Protein AF-A0A1X7RW79-F1 (afdb_monomer_lite)

Foldseek 3Di:
DDDDDDPDDPDPPVPPPPPVVVVVVPPPPPPPDPDDPPPDPDDPPPPPDDDDDDDCVVPDDDQDPPPLQDFDDQDPQQDDDPDVVLQSCLRRVVAPVSSDHDDD

Sequence (104 aa):
MKNTFSLLAALPLVSAFPAVLEQLQKREVFPTVPAPRFTTDRDNCGSHGKCTAFDAQDQLVNVQEGSGHEFRSPGAGDLRGQCPGLNAAANHAFLPRNGIATIQ

Structure (mmCIF, N/CA/C/O backbone):
data_AF-A0A1X7RW79-F1
#
_entry.id   AF-A0A1X7RW79-F1
#
loop_
_atom_site.group_PDB
_atom_site.id
_atom_site.type_symbol
_atom_site.label_atom_id
_atom_site.label_alt_id
_atom_site.label_comp_id
_atom_site.label_asym_id
_atom_site.label_entity_id
_atom_site.label_seq_id
_atom_site.pdbx_PDB_ins_code
_atom_site.Cartn_x
_atom_site.Cartn_y
_atom_site.Cartn_z
_atom_site.occupancy
_atom_site.B_iso_or_equiv
_atom_site.auth_seq_id
_atom_site.auth_comp_id
_atom_site.auth_asym_id
_atom_site.auth_atom_id
_atom_site.pdbx_PDB_model_num
ATOM 1 N N . MET A 1 1 ? -14.928 66.297 18.985 1.00 44.22 1 MET A N 1
ATOM 2 C CA . MET A 1 1 ? -14.166 65.202 19.624 1.00 44.22 1 MET A CA 1
ATOM 3 C C . MET A 1 1 ? -13.699 64.282 18.507 1.00 44.22 1 MET A C 1
ATOM 5 O O . MET A 1 1 ? -14.531 63.803 17.751 1.00 44.22 1 MET A O 1
ATOM 9 N N . LYS A 1 2 ? -12.383 64.201 18.286 1.00 45.91 2 LYS A N 1
ATOM 10 C CA . LYS A 1 2 ? -11.756 63.480 17.168 1.00 45.91 2 LYS A CA 1
ATOM 11 C C . LYS A 1 2 ? -11.535 62.028 17.603 1.00 45.91 2 LYS A C 1
ATOM 13 O O . LYS A 1 2 ? -10.722 61.821 18.492 1.00 45.91 2 LYS A O 1
ATOM 18 N N . ASN A 1 3 ? -12.218 61.059 16.991 1.00 51.06 3 ASN A N 1
ATOM 19 C CA . ASN A 1 3 ? -11.887 59.638 17.145 1.00 51.06 3 ASN A CA 1
ATOM 20 C C . ASN A 1 3 ? -11.274 59.126 15.843 1.00 51.06 3 ASN A C 1
ATOM 22 O O . ASN A 1 3 ? -11.956 58.689 14.921 1.00 51.06 3 ASN A O 1
ATOM 26 N N . THR A 1 4 ? -9.954 59.243 15.780 1.00 53.28 4 THR A N 1
ATOM 27 C CA . THR A 1 4 ? -9.084 58.610 14.795 1.00 53.28 4 THR A CA 1
ATOM 28 C C . THR A 1 4 ? -9.056 57.103 15.044 1.00 53.28 4 THR A C 1
ATOM 30 O O . THR A 1 4 ? -8.400 56.644 15.977 1.00 53.28 4 THR A O 1
ATOM 33 N N . PHE A 1 5 ? -9.756 56.326 14.217 1.00 58.41 5 PHE A N 1
ATOM 34 C CA . PHE A 1 5 ? -9.493 54.894 14.088 1.00 58.41 5 PHE A CA 1
ATOM 35 C C . PHE A 1 5 ? -8.250 54.714 13.211 1.00 58.41 5 PHE A C 1
ATOM 37 O O . PHE A 1 5 ? -8.305 54.861 11.992 1.00 58.41 5 PHE A O 1
ATOM 44 N N . SER A 1 6 ? -7.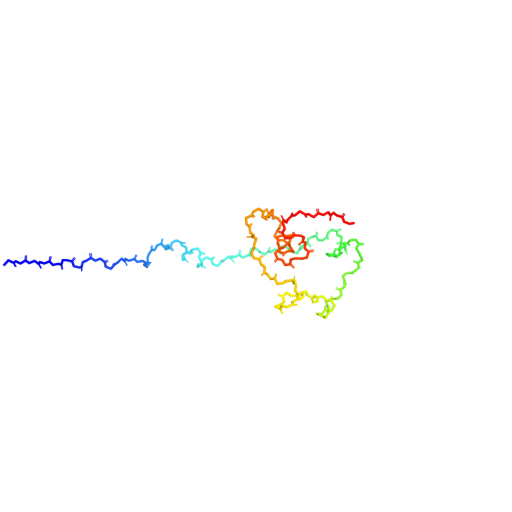116 54.426 13.847 1.00 54.12 6 SER A N 1
ATOM 45 C CA . SER A 1 6 ? -5.917 53.941 13.166 1.00 54.12 6 SER A CA 1
ATOM 46 C C . SER A 1 6 ? -6.171 52.529 12.637 1.00 54.12 6 SER A C 1
ATOM 48 O O . SER A 1 6 ? -6.114 51.563 13.390 1.00 54.12 6 SER A O 1
ATOM 5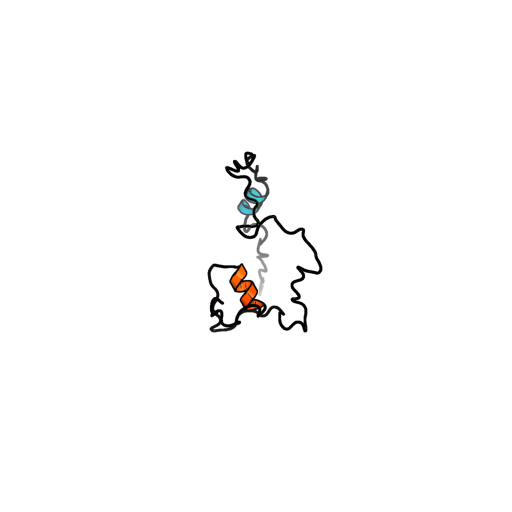0 N N . LEU A 1 7 ? -6.424 52.401 11.335 1.00 57.88 7 LEU A N 1
ATOM 51 C CA . LEU A 1 7 ? -6.232 51.155 10.591 1.00 57.88 7 LEU A CA 1
ATOM 52 C C . LEU A 1 7 ? -4.796 51.153 10.054 1.00 57.88 7 LEU A C 1
ATOM 54 O O . LEU A 1 7 ? -4.535 51.537 8.918 1.00 57.88 7 LEU A O 1
ATOM 58 N N . LEU A 1 8 ? -3.850 50.753 10.903 1.00 56.28 8 LEU A N 1
ATOM 59 C CA . LEU A 1 8 ? -2.499 50.384 10.488 1.00 56.28 8 LEU A CA 1
ATOM 60 C C . LEU A 1 8 ? -2.251 48.939 10.918 1.00 56.28 8 LEU A C 1
ATOM 62 O O . LEU A 1 8 ? -2.100 48.680 12.107 1.00 56.28 8 LEU A O 1
ATOM 66 N N . ALA A 1 9 ? -2.241 48.031 9.943 1.00 55.28 9 ALA A N 1
ATOM 67 C CA . ALA A 1 9 ? -1.283 46.929 9.798 1.00 55.28 9 ALA A CA 1
ATOM 68 C C . ALA A 1 9 ? -1.865 45.876 8.841 1.00 55.28 9 ALA A C 1
ATOM 70 O O . ALA A 1 9 ? -2.403 44.851 9.256 1.00 55.28 9 ALA A O 1
ATOM 71 N N . ALA A 1 10 ? -1.731 46.116 7.535 1.00 57.69 10 ALA A N 1
ATOM 72 C CA . ALA A 1 10 ? -1.629 45.003 6.604 1.00 57.69 10 ALA A CA 1
ATOM 73 C C . ALA A 1 10 ? -0.336 44.248 6.960 1.00 57.69 10 ALA A C 1
ATOM 75 O O . ALA A 1 10 ? 0.761 44.793 6.836 1.00 57.69 10 ALA A O 1
ATOM 76 N N . LEU A 1 11 ? -0.480 43.036 7.495 1.00 54.84 11 LEU A N 1
ATOM 77 C CA . LEU A 1 11 ? 0.626 42.139 7.822 1.00 54.84 11 LEU A CA 1
ATOM 78 C C . LEU A 1 11 ? 1.485 41.874 6.571 1.00 54.84 11 LEU A C 1
ATOM 80 O O . LEU A 1 11 ? 0.932 41.488 5.538 1.00 54.84 11 LEU A O 1
ATOM 84 N N . PRO A 1 12 ? 2.824 41.990 6.637 1.00 52.47 12 PRO A N 1
ATOM 85 C CA . PRO A 1 12 ? 3.686 41.520 5.569 1.00 52.47 12 PRO A CA 1
ATOM 86 C C . PRO A 1 12 ? 3.811 39.995 5.697 1.00 52.47 12 PRO A C 1
ATOM 88 O 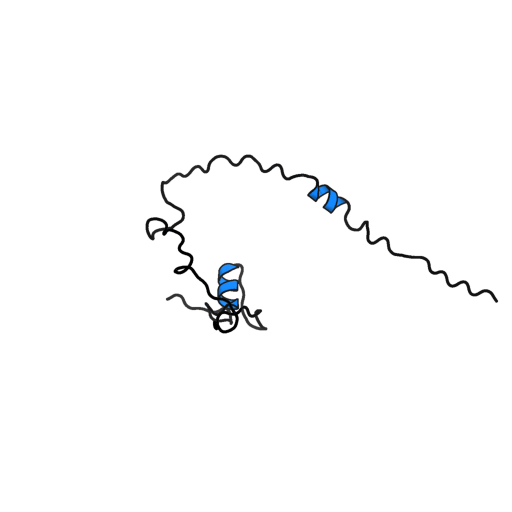O . PRO A 1 12 ? 4.755 39.485 6.286 1.00 52.47 12 PRO A O 1
ATOM 91 N N . LEU A 1 13 ? 2.860 39.233 5.151 1.00 54.19 13 LEU A N 1
ATOM 92 C CA . LEU A 1 13 ? 2.997 37.767 5.053 1.00 54.19 13 LEU A CA 1
ATOM 93 C C . LEU A 1 13 ? 3.920 37.322 3.900 1.00 54.19 13 LEU A C 1
ATOM 95 O O . LEU A 1 13 ? 4.063 36.131 3.647 1.00 54.19 13 LEU A O 1
ATOM 99 N N . VAL A 1 14 ? 4.592 38.257 3.219 1.00 57.25 14 VAL A N 1
ATOM 100 C CA . VAL A 1 14 ? 5.473 37.984 2.065 1.00 57.25 14 VAL A CA 1
ATOM 101 C C . VAL A 1 14 ? 6.957 37.882 2.465 1.00 57.25 14 VAL A C 1
ATOM 103 O O . VAL A 1 14 ? 7.840 37.950 1.620 1.00 57.25 14 VAL A O 1
ATOM 106 N N . SER A 1 15 ? 7.288 37.690 3.747 1.00 58.31 15 SER A N 1
ATOM 107 C CA . SER A 1 15 ? 8.693 37.498 4.156 1.00 58.31 15 SER A CA 1
ATOM 108 C C . SER A 1 15 ? 8.927 36.369 5.154 1.00 58.31 15 SER A C 1
ATOM 110 O O . SER A 1 15 ? 9.945 36.374 5.841 1.00 58.31 15 SER A O 1
ATOM 112 N N . ALA A 1 16 ? 8.013 35.404 5.273 1.00 58.28 16 ALA A N 1
ATOM 113 C CA . ALA A 1 16 ? 8.148 34.391 6.319 1.00 58.28 16 ALA A CA 1
ATOM 114 C C . ALA A 1 16 ? 9.371 33.470 6.125 1.00 58.28 16 ALA A C 1
ATOM 116 O O . ALA A 1 16 ? 9.904 32.984 7.116 1.00 58.28 16 ALA A O 1
ATOM 117 N N . PHE A 1 17 ? 9.863 33.262 4.892 1.00 63.81 17 PHE A N 1
ATOM 118 C CA . PHE A 1 17 ? 10.980 32.336 4.648 1.00 63.81 17 PHE A CA 1
ATOM 119 C C . PHE A 1 17 ? 11.897 32.724 3.470 1.00 63.81 17 PHE A C 1
ATOM 121 O O . PHE A 1 17 ? 12.001 31.968 2.501 1.00 63.81 17 PHE A O 1
ATOM 128 N N . PRO A 1 18 ? 12.620 33.858 3.530 1.00 61.97 18 PRO A N 1
ATOM 129 C CA . PRO A 1 18 ? 13.619 34.191 2.507 1.00 61.97 18 PRO A CA 1
ATOM 130 C C . PRO A 1 18 ? 14.689 33.091 2.358 1.00 61.97 18 PRO A C 1
ATOM 132 O O . PRO A 1 18 ? 15.095 32.778 1.243 1.00 61.97 18 PRO A O 1
ATOM 135 N N . ALA A 1 19 ? 15.050 32.415 3.455 1.00 65.94 19 ALA A N 1
ATOM 136 C CA . ALA A 1 19 ? 16.002 31.303 3.446 1.00 65.94 19 ALA A CA 1
ATOM 137 C C . ALA A 1 19 ? 15.495 30.052 2.697 1.00 65.94 19 ALA A C 1
ATOM 139 O O . ALA A 1 19 ? 16.296 29.311 2.134 1.00 65.94 19 ALA A O 1
ATOM 140 N N . VAL A 1 20 ? 14.178 29.808 2.651 1.00 65.25 20 VAL A N 1
ATOM 141 C CA . VAL A 1 20 ? 13.613 28.668 1.899 1.00 65.25 20 VAL A CA 1
ATOM 142 C C . VAL A 1 20 ? 13.689 28.937 0.396 1.00 65.25 20 VAL A C 1
ATOM 144 O O . VAL A 1 20 ? 14.015 28.031 -0.366 1.00 65.25 20 VAL A O 1
ATOM 147 N N . LEU A 1 21 ? 13.469 30.184 -0.038 1.00 63.03 21 LEU A N 1
ATOM 148 C CA . LEU A 1 21 ? 13.621 30.563 -1.446 1.00 63.03 21 LEU A CA 1
ATOM 149 C C . LEU A 1 21 ? 15.088 30.458 -1.903 1.00 63.03 21 LEU A C 1
ATOM 151 O O . LEU A 1 21 ? 15.358 29.979 -3.001 1.00 63.03 21 LEU A O 1
ATOM 155 N N . GLU A 1 22 ? 16.034 30.812 -1.030 1.00 62.38 22 GLU A N 1
ATOM 156 C CA . GLU A 1 22 ? 17.472 30.642 -1.276 1.00 62.38 22 GLU A CA 1
ATOM 157 C C . GLU A 1 22 ? 17.877 29.159 -1.400 1.00 62.38 22 GLU A C 1
ATOM 159 O O . GLU A 1 22 ? 18.675 28.797 -2.267 1.00 62.38 22 GLU A O 1
ATOM 164 N N . GLN A 1 23 ? 17.272 28.271 -0.602 1.00 60.44 23 GLN A N 1
ATOM 165 C CA . GLN A 1 23 ? 17.488 26.821 -0.694 1.00 60.44 23 GLN A CA 1
ATOM 166 C C . GLN A 1 23 ? 16.923 26.220 -1.995 1.00 60.44 23 GLN A C 1
ATOM 168 O O . GLN A 1 23 ? 17.567 25.354 -2.579 1.00 60.44 23 GLN A O 1
ATOM 173 N N . LEU A 1 24 ? 15.779 26.709 -2.495 1.00 58.41 24 LEU A N 1
ATOM 174 C CA . LEU A 1 24 ? 15.193 26.271 -3.774 1.00 58.41 24 LEU A CA 1
ATOM 175 C C . LEU A 1 24 ? 16.023 26.703 -4.994 1.00 58.41 24 LEU A C 1
ATOM 177 O O . LEU A 1 24 ? 16.022 26.025 -6.021 1.00 58.41 24 LEU A O 1
ATOM 181 N N . GLN A 1 25 ? 16.734 27.830 -4.895 1.00 58.19 25 GLN A N 1
ATOM 182 C CA . GLN A 1 25 ? 17.556 28.366 -5.983 1.00 58.19 25 GLN A CA 1
ATOM 183 C C . GLN A 1 25 ? 18.920 27.671 -6.094 1.00 58.19 25 GLN A C 1
ATOM 185 O O . GLN A 1 25 ? 19.547 27.678 -7.160 1.00 58.19 25 GLN A O 1
ATOM 190 N N . LYS A 1 26 ? 19.369 27.014 -5.018 1.00 60.16 26 LYS A N 1
ATOM 191 C CA . LYS A 1 26 ? 20.524 26.122 -5.043 1.00 60.16 26 LYS A CA 1
ATOM 192 C C . LYS A 1 26 ? 20.102 24.823 -5.719 1.00 60.16 26 LYS A C 1
ATOM 194 O O . LYS A 1 26 ? 19.807 23.835 -5.061 1.00 60.16 26 LYS A O 1
ATOM 199 N N . ARG A 1 27 ? 20.058 24.850 -7.055 1.00 59.91 27 ARG A N 1
ATOM 200 C CA . ARG A 1 27 ? 19.932 23.663 -7.906 1.00 59.91 27 ARG A CA 1
ATOM 201 C C . ARG A 1 27 ? 20.823 22.581 -7.309 1.00 59.91 27 ARG A C 1
ATOM 203 O O . ARG A 1 27 ? 22.043 22.758 -7.290 1.00 59.91 27 ARG A O 1
ATOM 210 N N . GLU A 1 28 ? 20.219 21.527 -6.763 1.00 64.31 28 GLU A N 1
ATOM 211 C CA . GLU A 1 28 ? 20.973 20.390 -6.257 1.00 64.31 28 GLU A CA 1
ATOM 212 C C . GLU A 1 28 ? 21.841 19.903 -7.413 1.00 64.31 28 GLU A C 1
ATOM 214 O O . GLU A 1 28 ? 21.354 19.420 -8.439 1.00 64.31 28 GLU A O 1
ATOM 219 N N . VAL A 1 29 ? 23.148 20.125 -7.294 1.00 68.88 29 VAL A N 1
ATOM 220 C CA . VAL A 1 29 ? 24.114 19.459 -8.150 1.00 68.88 29 VAL A CA 1
ATOM 221 C C . VAL A 1 29 ? 24.071 18.022 -7.675 1.00 68.88 29 VAL A C 1
ATOM 223 O O . VAL A 1 29 ? 24.724 17.671 -6.694 1.00 68.88 29 VAL A O 1
ATOM 226 N N . PHE A 1 30 ? 23.225 17.214 -8.315 1.00 65.44 30 PHE A N 1
ATOM 227 C CA . PHE A 1 30 ? 23.211 15.788 -8.055 1.00 65.44 30 PHE A CA 1
ATOM 228 C C . PHE A 1 30 ? 24.637 15.291 -8.290 1.00 65.44 30 PHE A C 1
ATOM 230 O O . PHE A 1 30 ? 25.182 15.524 -9.377 1.00 65.44 30 PHE A O 1
ATOM 237 N N . PRO A 1 31 ? 25.285 14.677 -7.284 1.00 77.88 31 PRO A N 1
ATOM 238 C CA . PRO A 1 31 ? 26.588 14.089 -7.509 1.00 77.88 31 PRO A CA 1
ATOM 239 C C . PRO A 1 31 ? 26.445 13.110 -8.670 1.00 77.88 31 PRO A C 1
ATOM 241 O O . PRO A 1 31 ? 25.456 12.380 -8.755 1.00 77.88 31 PRO A O 1
ATOM 244 N N . THR A 1 32 ? 27.412 13.107 -9.583 1.00 79.88 32 THR A N 1
ATOM 245 C CA . THR A 1 32 ? 27.479 12.074 -10.614 1.00 79.88 32 THR A CA 1
ATOM 246 C C . THR A 1 32 ? 27.567 10.732 -9.902 1.00 79.88 32 THR A C 1
ATOM 248 O O . THR A 1 32 ? 28.605 10.405 -9.323 1.00 79.88 32 THR A O 1
ATOM 251 N N . VAL A 1 33 ? 26.458 9.993 -9.880 1.00 78.94 33 VAL A N 1
ATOM 252 C CA . VAL A 1 33 ? 26.393 8.679 -9.249 1.00 78.94 33 VAL A CA 1
ATOM 253 C C . VAL A 1 33 ? 27.243 7.748 -10.113 1.00 78.94 33 VAL A C 1
ATOM 255 O O . VAL A 1 33 ? 26.947 7.605 -11.303 1.00 78.94 33 VAL A O 1
ATOM 258 N N . PRO A 1 34 ? 28.327 7.153 -9.577 1.00 82.00 34 PRO A N 1
ATOM 259 C CA . PRO A 1 34 ? 29.089 6.157 -10.311 1.00 82.00 34 PRO A CA 1
ATOM 260 C C . PRO A 1 34 ? 28.155 5.039 -10.758 1.00 82.00 34 PRO A C 1
ATOM 262 O O . PRO A 1 34 ? 27.194 4.724 -10.050 1.00 82.00 34 PRO A O 1
ATOM 265 N N . ALA A 1 35 ? 28.454 4.411 -11.896 1.00 79.00 35 ALA A N 1
ATOM 266 C CA . ALA A 1 35 ? 27.706 3.234 -12.305 1.00 79.00 35 ALA A CA 1
ATOM 267 C C . ALA A 1 35 ? 27.660 2.238 -11.127 1.00 79.00 35 ALA A C 1
ATOM 269 O O . ALA A 1 35 ? 28.703 1.991 -10.501 1.00 79.00 35 ALA A O 1
ATOM 270 N N . PRO A 1 36 ? 26.472 1.720 -10.772 1.00 74.25 36 PRO A N 1
ATOM 271 C CA . PRO A 1 36 ? 26.338 0.758 -9.692 1.00 74.25 36 PRO A CA 1
ATOM 272 C C . PRO A 1 36 ? 27.324 -0.388 -9.911 1.00 74.25 36 PRO A C 1
ATOM 274 O O . PRO A 1 36 ? 27.378 -0.994 -10.981 1.00 74.25 36 PRO A O 1
ATOM 277 N N . ARG A 1 37 ? 28.131 -0.676 -8.887 1.00 75.56 37 ARG A N 1
ATOM 278 C CA . ARG A 1 37 ? 28.995 -1.857 -8.876 1.00 75.56 37 ARG A CA 1
ATOM 279 C C . ARG A 1 37 ? 28.121 -3.065 -8.584 1.00 75.56 37 ARG A C 1
ATOM 281 O O . ARG A 1 37 ? 28.094 -3.556 -7.459 1.00 75.56 37 ARG A O 1
ATOM 288 N N . PHE A 1 38 ? 27.358 -3.496 -9.580 1.00 74.25 38 PHE A N 1
ATOM 289 C CA . PHE A 1 38 ? 26.670 -4.772 -9.506 1.00 74.25 38 PHE A CA 1
ATOM 290 C C . PHE A 1 38 ? 27.742 -5.854 -9.361 1.00 74.25 38 PHE A C 1
ATOM 292 O O . PHE A 1 38 ? 28.546 -6.076 -10.260 1.00 74.25 38 PHE A O 1
ATOM 299 N N . THR A 1 39 ? 27.809 -6.480 -8.189 1.00 71.88 39 THR A N 1
ATOM 300 C CA . THR A 1 39 ? 28.730 -7.595 -7.917 1.00 71.88 39 THR A CA 1
ATOM 301 C C . THR A 1 39 ? 28.174 -8.928 -8.414 1.00 71.88 39 THR A C 1
ATOM 303 O O . THR A 1 39 ? 28.816 -9.964 -8.260 1.00 71.88 39 THR A O 1
ATOM 306 N N . THR A 1 40 ? 26.968 -8.905 -8.985 1.00 72.25 40 THR A N 1
ATOM 307 C CA . THR A 1 40 ? 26.215 -10.071 -9.438 1.00 72.25 40 THR A CA 1
ATOM 308 C C . THR A 1 40 ? 25.316 -9.697 -10.612 1.00 72.25 40 THR A C 1
ATOM 310 O O . THR A 1 40 ? 24.744 -8.608 -10.599 1.00 72.25 40 THR A O 1
ATOM 313 N N . ASP A 1 41 ? 25.054 -10.649 -11.506 1.00 75.19 41 ASP A N 1
ATOM 314 C CA . ASP A 1 41 ? 24.022 -10.552 -12.556 1.00 75.19 41 ASP A CA 1
ATOM 315 C C . ASP A 1 41 ? 22.595 -10.816 -12.030 1.00 75.19 41 ASP A C 1
ATOM 317 O O . ASP A 1 41 ? 21.674 -11.101 -12.804 1.00 75.19 41 ASP A O 1
ATOM 321 N N . ARG A 1 42 ? 22.402 -10.784 -10.700 1.00 71.00 42 ARG A N 1
ATOM 322 C CA . ARG A 1 42 ? 21.069 -10.858 -10.097 1.00 71.00 42 ARG A CA 1
ATOM 323 C C . ARG A 1 42 ? 20.301 -9.611 -10.491 1.00 71.00 42 ARG A C 1
ATOM 325 O O . ARG A 1 42 ? 20.705 -8.493 -10.177 1.00 71.00 42 ARG A O 1
ATOM 332 N N . ASP A 1 43 ? 19.176 -9.836 -11.144 1.00 75.62 43 ASP A N 1
ATOM 333 C CA . ASP A 1 43 ? 18.198 -8.793 -11.366 1.00 75.62 43 ASP A CA 1
ATOM 334 C C . ASP A 1 43 ? 17.500 -8.414 -10.046 1.00 75.62 43 ASP A C 1
ATOM 336 O O . ASP A 1 43 ? 17.663 -9.035 -8.987 1.00 75.62 43 ASP A O 1
ATOM 340 N N . ASN A 1 44 ? 16.726 -7.335 -10.096 1.00 76.00 44 ASN A N 1
ATOM 341 C CA . ASN A 1 44 ? 15.939 -6.832 -8.973 1.00 76.00 44 ASN A CA 1
ATOM 342 C C . ASN A 1 44 ? 14.686 -7.680 -8.687 1.00 76.00 44 ASN A C 1
ATOM 344 O O . ASN A 1 44 ? 13.848 -7.266 -7.889 1.00 76.00 44 ASN A O 1
ATOM 348 N N . CYS A 1 45 ? 14.556 -8.851 -9.313 1.00 79.31 45 CYS A N 1
ATOM 349 C CA . CYS A 1 45 ? 13.348 -9.674 -9.290 1.00 79.31 45 CYS A CA 1
ATOM 350 C C . CYS A 1 45 ? 13.419 -10.831 -8.282 1.00 79.31 45 CYS A C 1
ATOM 352 O O . CYS A 1 45 ? 12.503 -11.645 -8.156 1.00 79.31 45 CYS A O 1
ATOM 354 N N . GLY A 1 46 ? 14.468 -10.834 -7.455 1.00 72.81 46 GLY A N 1
ATOM 355 C CA . GLY A 1 46 ? 14.585 -11.717 -6.302 1.00 72.81 46 GLY A CA 1
ATOM 356 C C . GLY A 1 46 ? 14.914 -13.157 -6.691 1.00 72.81 46 GLY A C 1
ATOM 357 O O . GLY A 1 46 ? 15.573 -13.416 -7.690 1.00 72.81 46 GLY A O 1
ATOM 358 N N . SER A 1 47 ? 14.498 -14.116 -5.860 1.00 77.69 47 SER A N 1
ATOM 359 C CA . SER A 1 47 ? 14.754 -15.547 -6.104 1.00 77.69 47 SER A CA 1
ATOM 360 C C . SER A 1 47 ? 13.763 -16.183 -7.089 1.00 77.69 47 SER A C 1
ATOM 362 O O . SER A 1 47 ? 13.847 -17.384 -7.340 1.00 77.69 47 SER A O 1
ATOM 364 N N . HIS A 1 48 ? 12.813 -15.411 -7.623 1.00 67.62 48 HIS A N 1
ATOM 365 C CA . HIS A 1 48 ? 11.695 -15.921 -8.422 1.00 67.62 48 HIS A CA 1
ATOM 366 C C . HIS A 1 48 ? 12.032 -16.105 -9.911 1.00 67.62 48 HIS A C 1
ATOM 368 O O . HIS A 1 48 ? 11.167 -16.488 -10.693 1.00 67.62 48 HIS A O 1
ATOM 374 N N . GLY A 1 49 ? 13.291 -15.887 -10.301 1.00 75.94 49 GLY A N 1
ATOM 375 C CA . GLY A 1 49 ? 13.753 -15.987 -11.683 1.00 75.94 49 GLY A CA 1
ATOM 376 C C . GLY A 1 49 ? 13.875 -14.619 -12.345 1.00 75.94 49 GLY A C 1
ATOM 377 O O . GLY A 1 49 ? 14.023 -13.606 -11.666 1.00 75.94 49 GLY A O 1
ATOM 378 N N . LYS A 1 50 ? 13.853 -14.604 -13.681 1.00 81.06 50 LYS A N 1
ATOM 379 C CA . LYS A 1 50 ? 13.959 -13.364 -14.454 1.00 81.06 50 LYS A CA 1
ATOM 380 C C . LYS A 1 50 ? 12.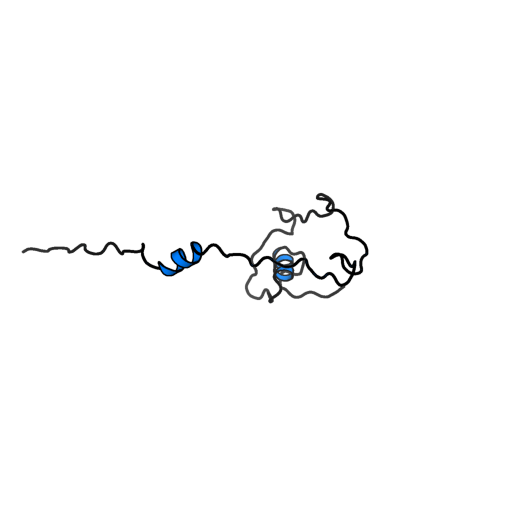742 -12.478 -14.233 1.00 81.06 50 LYS A C 1
ATOM 382 O O . LYS A 1 50 ? 11.625 -12.975 -14.104 1.00 81.06 50 LYS A O 1
ATOM 387 N N . CYS A 1 51 ? 12.967 -11.169 -14.257 1.00 78.81 51 CYS A N 1
ATOM 388 C CA . CYS A 1 51 ? 11.892 -10.189 -14.229 1.00 78.81 51 CYS A CA 1
ATOM 389 C C . CYS A 1 51 ? 10.821 -10.498 -15.274 1.00 78.81 51 CYS A C 1
ATOM 391 O O . CYS A 1 51 ? 11.123 -10.638 -16.461 1.00 78.81 51 CYS A O 1
ATOM 393 N N . THR A 1 52 ? 9.569 -10.570 -14.829 1.00 78.69 52 THR A N 1
ATOM 394 C CA . THR A 1 52 ? 8.430 -10.575 -15.741 1.00 78.69 52 THR A CA 1
ATOM 395 C C . THR A 1 52 ? 8.395 -9.245 -16.484 1.00 78.69 52 THR A C 1
ATOM 397 O O . THR A 1 52 ? 8.686 -8.194 -15.905 1.00 78.69 52 THR A O 1
ATOM 400 N N . ALA A 1 53 ? 8.025 -9.273 -17.763 1.00 85.94 53 ALA A N 1
ATOM 401 C CA . ALA A 1 53 ? 7.685 -8.041 -18.460 1.00 85.94 53 ALA A CA 1
ATOM 402 C C . ALA A 1 53 ? 6.486 -7.379 -17.759 1.00 85.94 53 ALA A C 1
ATOM 404 O O . ALA A 1 53 ? 5.630 -8.062 -17.188 1.00 85.94 53 ALA A O 1
ATOM 405 N N . PHE A 1 54 ? 6.447 -6.048 -17.765 1.00 86.25 54 PHE A N 1
ATOM 406 C CA . PHE A 1 54 ? 5.263 -5.334 -17.304 1.00 86.25 54 PHE A CA 1
ATOM 407 C C . PHE A 1 54 ? 4.104 -5.627 -18.262 1.00 86.25 54 PHE A C 1
ATOM 409 O O . PHE A 1 54 ? 4.249 -5.442 -19.471 1.00 86.25 54 PHE A O 1
ATOM 416 N N . ASP A 1 55 ? 2.974 -6.053 -17.711 1.00 91.69 55 ASP A N 1
ATOM 417 C CA . ASP A 1 55 ? 1.704 -6.199 -18.409 1.00 91.69 55 ASP A CA 1
ATOM 418 C C . ASP A 1 55 ? 0.631 -5.459 -17.608 1.00 91.69 55 ASP A C 1
ATOM 420 O O . ASP A 1 55 ? 0.360 -5.767 -16.447 1.00 91.69 55 ASP A O 1
ATOM 424 N N . ALA A 1 56 ? 0.031 -4.444 -18.229 1.00 92.94 56 ALA A N 1
ATOM 425 C CA . ALA A 1 56 ? -0.886 -3.547 -17.539 1.00 92.94 56 ALA A CA 1
ATOM 426 C C . ALA A 1 56 ? -2.195 -4.225 -17.111 1.00 92.94 56 ALA A C 1
ATOM 428 O O . ALA A 1 56 ? -2.835 -3.738 -16.182 1.00 92.94 56 ALA A O 1
ATOM 429 N N . GLN A 1 57 ? -2.618 -5.286 -17.804 1.00 93.31 57 GLN A N 1
ATOM 430 C CA . GLN A 1 57 ? -3.849 -6.000 -17.477 1.00 93.31 57 GLN A CA 1
ATOM 431 C C . GLN A 1 57 ? -3.602 -6.978 -16.330 1.00 93.31 57 GLN A C 1
ATOM 433 O O . GLN A 1 57 ? -4.338 -6.948 -15.345 1.00 93.31 57 GLN A O 1
ATOM 438 N N . ASP A 1 58 ? -2.530 -7.769 -16.409 1.00 91.38 58 ASP A N 1
ATOM 439 C CA . ASP A 1 58 ? -2.175 -8.744 -15.372 1.00 91.38 58 ASP A CA 1
ATOM 440 C C . ASP A 1 58 ? -1.774 -8.070 -14.051 1.00 91.38 58 ASP A C 1
ATOM 442 O O . ASP A 1 58 ? -1.961 -8.631 -12.972 1.00 91.38 58 ASP A O 1
ATOM 446 N N . GLN A 1 59 ? -1.217 -6.858 -14.119 1.00 91.69 59 GLN A N 1
ATOM 447 C CA . GLN A 1 59 ? -0.705 -6.120 -12.958 1.00 91.69 59 GLN A CA 1
ATOM 448 C C . GLN A 1 59 ? -1.616 -4.947 -12.553 1.00 91.69 59 GLN A C 1
ATOM 450 O O . GLN A 1 59 ? -1.187 -4.040 -11.832 1.00 91.69 59 GLN A O 1
ATOM 455 N N . LEU A 1 60 ? -2.882 -4.949 -12.990 1.00 94.62 60 LEU A N 1
ATOM 456 C CA . LEU A 1 60 ? -3.870 -3.956 -12.573 1.00 94.62 60 LEU A CA 1
ATOM 457 C C . LEU A 1 60 ? -4.274 -4.163 -11.105 1.00 94.62 60 LEU A C 1
ATOM 459 O O . LEU A 1 60 ? -4.889 -5.162 -10.739 1.00 94.62 60 LEU A O 1
ATOM 463 N N . VAL A 1 61 ? -4.030 -3.152 -10.270 1.00 95.50 61 VAL A N 1
ATOM 464 C CA . VAL A 1 61 ? -4.551 -3.083 -8.896 1.00 95.50 61 VAL A CA 1
ATOM 465 C C . VAL A 1 61 ? -5.772 -2.160 -8.880 1.00 95.50 61 VAL A C 1
ATOM 467 O O . VAL A 1 61 ? -5.635 -0.936 -8.878 1.00 95.50 61 VAL A O 1
ATOM 470 N N . ASN A 1 62 ? -6.981 -2.731 -8.905 1.00 96.19 62 ASN A N 1
ATOM 471 C CA . ASN A 1 62 ? -8.215 -1.946 -8.992 1.00 96.19 62 ASN A CA 1
ATOM 472 C C . ASN A 1 62 ? -8.636 -1.350 -7.635 1.00 96.19 62 ASN A C 1
ATOM 474 O O . ASN A 1 62 ? -9.208 -2.036 -6.790 1.00 96.19 62 ASN A O 1
ATOM 478 N N . VAL A 1 63 ? -8.418 -0.046 -7.464 1.00 97.56 63 VAL A N 1
ATOM 479 C CA . VAL A 1 63 ? -8.779 0.729 -6.258 1.00 97.56 63 VAL A CA 1
ATOM 480 C C . VAL A 1 63 ? -9.915 1.737 -6.497 1.00 97.56 63 VAL A C 1
ATOM 482 O O . VAL A 1 63 ? -10.071 2.688 -5.730 1.00 97.56 63 VAL A O 1
ATOM 485 N N . GLN A 1 64 ? -10.665 1.575 -7.591 1.00 97.12 64 GLN A N 1
ATOM 486 C CA . GLN A 1 64 ? -11.793 2.442 -7.941 1.00 97.12 64 GLN A CA 1
ATOM 487 C C . GLN A 1 64 ? -13.011 2.190 -7.044 1.00 97.12 64 GLN A C 1
ATOM 489 O O . GLN A 1 64 ? -13.132 1.136 -6.427 1.00 97.12 64 GLN A O 1
ATOM 494 N N . GLU A 1 65 ? -13.937 3.150 -7.012 1.00 96.75 65 GLU A N 1
ATOM 495 C CA . GLU A 1 65 ? -15.218 3.011 -6.317 1.00 96.75 65 GLU A CA 1
ATOM 496 C C . GLU A 1 65 ? -16.004 1.783 -6.810 1.00 96.75 65 GLU A C 1
ATOM 498 O O . GLU A 1 65 ? -16.172 1.574 -8.010 1.00 96.75 65 GLU A O 1
ATOM 503 N N . GLY A 1 66 ? -16.473 0.960 -5.874 1.00 96.12 66 GLY A N 1
ATOM 504 C CA . GLY A 1 66 ? -17.152 -0.309 -6.122 1.00 96.12 66 GLY A CA 1
ATOM 505 C C . GLY A 1 66 ? -16.233 -1.537 -6.175 1.00 96.12 66 GLY A C 1
ATOM 506 O O . GLY A 1 66 ? -16.750 -2.650 -6.263 1.00 96.12 66 GLY A O 1
ATOM 507 N N . SER A 1 67 ? -14.902 -1.387 -6.117 1.00 96.69 67 SER A N 1
ATOM 508 C CA . SER A 1 67 ? -13.970 -2.524 -6.147 1.00 96.69 67 SER A CA 1
ATOM 509 C C . SER A 1 67 ? -13.851 -3.275 -4.816 1.00 96.69 67 SER A C 1
ATOM 511 O O . SER A 1 67 ? -13.309 -4.378 -4.789 1.00 96.69 67 SER A O 1
ATOM 513 N N . GLY A 1 68 ? -14.306 -2.684 -3.705 1.00 97.31 68 GLY A N 1
ATOM 514 C CA . GLY A 1 68 ? -14.050 -3.177 -2.346 1.00 97.31 68 GLY A CA 1
ATOM 515 C C . GLY A 1 68 ? -12.637 -2.865 -1.826 1.00 97.31 68 GLY A C 1
ATOM 516 O O . GLY A 1 68 ? -12.352 -3.055 -0.638 1.00 97.31 68 GLY A O 1
ATOM 517 N N . HIS A 1 69 ? -11.768 -2.345 -2.697 1.00 98.00 69 HIS A N 1
ATOM 518 C CA . HIS A 1 69 ? -10.402 -1.920 -2.405 1.00 98.00 69 HIS A CA 1
ATOM 519 C C . HIS A 1 69 ? -10.235 -0.402 -2.497 1.00 98.00 69 HIS A C 1
ATOM 521 O O . HIS A 1 69 ? -9.137 0.115 -2.716 1.00 98.00 69 HIS A O 1
ATOM 527 N N . GLU A 1 70 ? -11.320 0.341 -2.317 1.00 98.19 70 GLU A N 1
ATOM 528 C CA . GLU A 1 70 ? -11.294 1.791 -2.247 1.00 98.19 70 GLU A CA 1
ATOM 529 C C . GLU A 1 70 ? -10.447 2.241 -1.061 1.00 98.19 70 GLU A C 1
ATOM 531 O O . GLU A 1 70 ? -10.404 1.612 0.013 1.00 98.19 70 GLU A O 1
ATOM 536 N N . PHE A 1 71 ? -9.801 3.390 -1.243 1.00 98.19 71 PHE A N 1
ATOM 537 C CA . PHE A 1 71 ? -9.109 4.042 -0.151 1.00 98.19 71 PHE A CA 1
ATOM 538 C C . PHE A 1 71 ? -10.095 4.386 0.969 1.00 98.19 71 PHE A C 1
ATOM 540 O O . PHE A 1 71 ? -11.109 5.052 0.757 1.00 98.19 71 PHE A O 1
ATOM 547 N N . ARG A 1 72 ? -9.741 4.004 2.195 1.00 98.19 72 ARG A N 1
ATOM 548 C CA . ARG A 1 72 ? -10.312 4.582 3.412 1.00 98.19 72 ARG A CA 1
ATOM 549 C C . ARG A 1 72 ? -9.191 4.930 4.374 1.00 98.19 72 ARG A C 1
ATOM 551 O O . ARG A 1 72 ? -8.319 4.100 4.640 1.00 98.19 72 ARG A O 1
ATOM 558 N N . SER A 1 73 ? -9.257 6.141 4.922 1.00 98.06 73 SER A N 1
ATOM 559 C CA . SER A 1 73 ? -8.375 6.571 6.005 1.00 98.06 73 SER A CA 1
ATOM 560 C C . SER A 1 73 ? -8.492 5.621 7.206 1.00 98.06 73 SER A C 1
ATOM 562 O O . SER A 1 73 ? -9.600 5.154 7.489 1.00 98.06 73 SER A O 1
ATOM 564 N N . PRO A 1 74 ? -7.385 5.339 7.919 1.00 98.19 74 PRO A N 1
ATOM 565 C CA . PRO A 1 74 ? -7.433 4.547 9.144 1.00 98.19 74 PRO A CA 1
ATOM 566 C C . PRO A 1 74 ? -8.290 5.252 10.203 1.00 98.19 74 PRO A C 1
ATOM 568 O O . PRO A 1 74 ? -8.199 6.469 10.379 1.00 98.19 74 PRO A O 1
ATOM 571 N N . GLY A 1 75 ? -9.134 4.484 10.889 1.00 97.50 75 GLY A N 1
ATOM 572 C 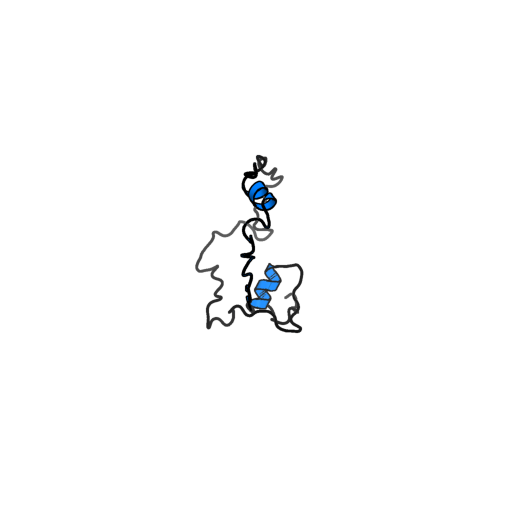CA . GLY A 1 75 ? -9.934 4.945 12.017 1.00 97.50 75 GLY A CA 1
ATOM 573 C C . GLY A 1 75 ? -9.182 4.872 13.347 1.00 97.50 75 GLY A C 1
ATOM 574 O O . GLY A 1 75 ? -8.023 4.465 13.428 1.00 97.50 75 GLY A O 1
ATOM 575 N N . ALA A 1 76 ? -9.869 5.246 14.427 1.00 98.00 76 ALA A N 1
ATOM 576 C CA . ALA A 1 76 ? -9.344 5.055 15.774 1.00 98.00 76 ALA A CA 1
ATOM 577 C C . ALA A 1 76 ? -9.161 3.554 16.065 1.00 98.00 76 ALA A C 1
ATOM 579 O O . ALA A 1 76 ? -10.101 2.776 15.924 1.00 98.00 76 ALA A O 1
ATOM 580 N N . GLY A 1 77 ? -7.955 3.163 16.481 1.00 96.50 77 GLY A N 1
ATOM 581 C CA . GLY A 1 77 ? -7.606 1.766 16.764 1.00 96.50 77 GLY A CA 1
ATOM 582 C C . GLY A 1 77 ? -7.074 0.974 15.564 1.00 96.50 77 GLY A C 1
ATOM 583 O O . GLY A 1 77 ? -6.547 -0.117 15.769 1.00 96.50 77 GLY A O 1
ATOM 584 N N . ASP A 1 78 ? -7.132 1.517 14.344 1.00 98.56 78 ASP A N 1
ATOM 585 C CA . ASP A 1 78 ? -6.466 0.911 13.190 1.00 98.56 78 ASP A CA 1
ATOM 586 C C . ASP A 1 78 ? -4.952 1.157 13.273 1.00 98.56 78 ASP A C 1
ATOM 588 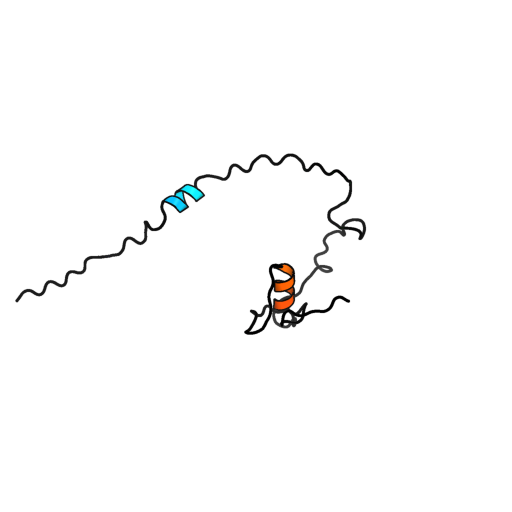O O . ASP A 1 78 ? -4.486 2.298 13.301 1.00 98.56 78 ASP A O 1
ATOM 592 N N . LEU A 1 79 ? -4.161 0.084 13.298 1.00 98.31 79 LEU A N 1
ATOM 593 C CA . LEU A 1 79 ? -2.713 0.168 13.481 1.00 98.31 79 LEU A CA 1
ATOM 594 C C . LEU A 1 79 ? -1.992 0.425 12.158 1.00 98.31 79 LEU A C 1
ATOM 596 O O . LEU A 1 79 ? -2.268 -0.214 11.142 1.00 98.31 79 LEU A O 1
ATOM 600 N N . ARG A 1 80 ? -1.026 1.343 12.170 1.00 98.38 80 ARG A N 1
ATOM 601 C CA . ARG A 1 80 ? -0.125 1.615 11.043 1.00 98.38 80 ARG A CA 1
ATOM 602 C C . ARG A 1 80 ? 1.309 1.676 11.558 1.00 98.38 80 ARG A C 1
ATOM 604 O O . ARG A 1 80 ? 1.558 2.217 12.632 1.00 98.38 80 ARG A O 1
ATOM 611 N N . GLY A 1 81 ? 2.231 1.082 10.807 1.00 96.81 81 GLY A N 1
ATOM 612 C CA . GLY A 1 81 ? 3.647 0.985 11.175 1.00 96.81 81 GLY A CA 1
ATOM 613 C C . GLY A 1 81 ? 4.538 1.869 10.308 1.00 96.81 81 GLY A C 1
ATOM 614 O O . GLY A 1 81 ? 4.059 2.693 9.528 1.00 96.81 81 GLY A O 1
ATOM 615 N N . GLN A 1 82 ? 5.851 1.650 10.383 1.00 97.94 82 GLN A N 1
ATOM 616 C CA . GLN A 1 82 ? 6.827 2.374 9.562 1.00 97.94 82 GLN A CA 1
ATOM 617 C C . GLN A 1 82 ? 6.826 1.963 8.080 1.00 97.94 82 GLN A C 1
ATOM 619 O O . GLN A 1 82 ? 7.471 2.619 7.270 1.00 97.94 82 GLN A O 1
ATOM 624 N N . CYS A 1 83 ? 6.147 0.869 7.712 1.00 97.88 83 CYS A N 1
ATOM 625 C CA . CYS A 1 83 ? 6.129 0.372 6.339 1.00 97.88 83 CYS A CA 1
ATOM 626 C C . CYS A 1 83 ? 4.985 1.017 5.530 1.00 97.88 83 CYS A C 1
ATOM 628 O O . CYS A 1 83 ? 3.825 0.634 5.712 1.00 97.88 83 CYS A O 1
ATOM 630 N N . PRO A 1 84 ? 5.272 1.948 4.598 1.00 97.88 84 PRO A N 1
ATOM 631 C CA . PRO A 1 84 ? 4.228 2.631 3.834 1.00 97.88 84 PRO A CA 1
ATOM 632 C C . PRO A 1 84 ? 3.436 1.680 2.925 1.00 97.88 84 PRO A C 1
ATOM 634 O O . PRO A 1 84 ? 2.233 1.866 2.760 1.00 97.88 84 PRO A O 1
ATOM 637 N N . GLY A 1 85 ? 4.073 0.633 2.388 1.00 97.69 85 GLY A N 1
ATOM 638 C CA . GLY A 1 85 ? 3.406 -0.352 1.529 1.00 97.69 85 GLY A CA 1
ATOM 639 C C . GLY A 1 85 ? 2.333 -1.156 2.267 1.00 97.69 85 GLY A C 1
ATOM 640 O O . GLY A 1 85 ? 1.204 -1.257 1.794 1.00 97.69 85 GLY A O 1
ATOM 641 N N . LEU A 1 86 ? 2.643 -1.656 3.469 1.00 98.06 86 LEU A N 1
ATOM 642 C CA . LEU A 1 86 ? 1.664 -2.381 4.292 1.00 98.06 86 LEU A CA 1
ATOM 643 C C . LEU A 1 86 ? 0.531 -1.465 4.766 1.00 98.06 86 LEU A C 1
ATOM 645 O O . LEU A 1 86 ? -0.628 -1.874 4.802 1.00 98.06 86 LEU A O 1
ATOM 649 N N . ASN A 1 87 ? 0.848 -0.203 5.063 1.00 98.62 87 ASN A N 1
ATOM 650 C CA . ASN A 1 87 ? -0.159 0.793 5.411 1.00 98.62 87 ASN A CA 1
ATOM 651 C C . ASN A 1 87 ? -1.128 1.049 4.246 1.00 98.62 87 ASN A C 1
ATOM 653 O O . ASN A 1 87 ? -2.337 1.118 4.466 1.00 98.62 87 ASN A O 1
ATOM 657 N N . ALA A 1 88 ? -0.616 1.156 3.014 1.00 98.38 88 ALA A N 1
ATOM 658 C CA . ALA A 1 88 ? -1.442 1.292 1.818 1.00 98.38 88 ALA A CA 1
ATOM 659 C C . ALA A 1 88 ? -2.324 0.051 1.611 1.00 98.38 88 ALA A C 1
ATOM 661 O O . ALA A 1 88 ? -3.534 0.187 1.448 1.00 98.38 88 ALA A O 1
ATOM 662 N N . ALA A 1 89 ? -1.756 -1.153 1.722 1.00 98.12 89 ALA A N 1
ATOM 663 C CA . ALA A 1 89 ? -2.507 -2.400 1.595 1.00 98.12 89 ALA A CA 1
ATOM 664 C C . ALA A 1 89 ? -3.664 -2.500 2.611 1.00 98.12 89 ALA A C 1
ATOM 666 O O . ALA A 1 89 ? -4.778 -2.864 2.238 1.00 98.12 89 ALA A O 1
ATOM 667 N N . ALA A 1 90 ? -3.448 -2.101 3.870 1.00 98.56 90 ALA A N 1
ATOM 668 C CA . ALA A 1 90 ? -4.510 -2.042 4.878 1.00 98.56 90 ALA A CA 1
ATOM 669 C C . ALA A 1 90 ? -5.547 -0.935 4.589 1.00 98.56 90 ALA A C 1
ATOM 671 O O . ALA A 1 90 ? -6.749 -1.151 4.740 1.00 98.56 90 ALA A O 1
ATOM 672 N N . ASN A 1 91 ? -5.125 0.244 4.117 1.00 98.62 91 ASN A N 1
ATOM 673 C CA . ASN A 1 91 ? -6.035 1.333 3.723 1.00 98.62 91 ASN A CA 1
ATOM 674 C C . ASN A 1 91 ? -6.879 1.008 2.478 1.00 98.62 91 ASN A C 1
ATOM 676 O O . ASN A 1 91 ? -7.916 1.640 2.274 1.00 98.62 91 ASN A O 1
ATOM 680 N N . HIS A 1 92 ? -6.477 0.013 1.691 1.00 98.62 92 HIS A N 1
ATOM 681 C CA . HIS A 1 92 ? -7.189 -0.494 0.516 1.00 98.62 92 HIS A CA 1
ATOM 682 C C . HIS A 1 92 ? -7.771 -1.906 0.726 1.00 98.62 92 HIS A C 1
ATOM 684 O O . HIS A 1 92 ? -8.123 -2.578 -0.234 1.00 98.62 92 HIS A O 1
ATOM 690 N N . ALA A 1 93 ? -7.877 -2.389 1.970 1.00 97.56 93 ALA A N 1
ATOM 691 C CA . ALA A 1 93 ? -8.437 -3.709 2.299 1.00 97.56 93 ALA A CA 1
ATOM 692 C C . ALA A 1 93 ? -7.770 -4.930 1.622 1.00 97.56 93 ALA A C 1
ATOM 694 O O . ALA A 1 93 ? -8.341 -6.016 1.642 1.00 97.56 93 ALA A O 1
ATOM 695 N N . PHE A 1 94 ? -6.561 -4.795 1.066 1.00 97.44 94 PHE A N 1
ATOM 696 C CA . PHE A 1 94 ? -5.738 -5.948 0.667 1.00 97.44 94 PHE A CA 1
ATOM 697 C C . PHE A 1 94 ? -5.171 -6.683 1.890 1.00 97.44 94 PHE A C 1
ATOM 699 O O . PHE A 1 94 ? -4.851 -7.865 1.826 1.00 97.44 94 PHE A O 1
ATOM 706 N N . LEU A 1 95 ? -5.082 -5.977 3.020 1.00 97.75 95 LEU A N 1
ATOM 707 C CA . LEU A 1 95 ? -4.881 -6.529 4.357 1.00 97.75 95 LEU A CA 1
ATOM 708 C C . LEU A 1 95 ? -6.044 -6.101 5.267 1.00 97.75 95 LEU A C 1
ATOM 710 O O . LEU A 1 95 ? -6.711 -5.102 4.969 1.00 97.75 95 LEU A O 1
ATOM 714 N N . PRO A 1 96 ? -6.277 -6.795 6.400 1.00 97.75 96 PRO A N 1
ATOM 715 C CA . PRO A 1 96 ? -7.235 -6.352 7.406 1.00 97.75 96 PRO A CA 1
ATOM 716 C C . PRO A 1 96 ? -7.029 -4.879 7.781 1.00 97.75 96 PRO A C 1
ATOM 718 O O . PRO A 1 96 ? -5.923 -4.449 8.118 1.00 97.75 96 PRO A O 1
ATOM 721 N N . ARG A 1 97 ? -8.108 -4.086 7.729 1.00 98.25 97 ARG A N 1
ATOM 722 C CA . ARG A 1 97 ? -8.040 -2.622 7.920 1.00 98.25 97 ARG A CA 1
ATOM 723 C C . ARG A 1 97 ? -7.535 -2.214 9.310 1.00 98.25 97 ARG A C 1
ATOM 725 O O . ARG A 1 97 ? -6.903 -1.162 9.428 1.00 98.25 97 ARG A O 1
ATOM 732 N N . ASN A 1 98 ? -7.717 -3.083 10.308 1.00 98.38 98 ASN A N 1
ATOM 733 C CA . ASN A 1 98 ? -7.199 -2.909 11.668 1.00 98.38 98 ASN A CA 1
ATOM 734 C C . ASN A 1 98 ? -5.660 -2.968 11.761 1.00 98.38 98 ASN A C 1
ATOM 736 O O . ASN A 1 98 ? -5.105 -2.629 12.802 1.00 98.38 98 ASN A O 1
ATOM 740 N N . GLY A 1 99 ? -4.965 -3.369 10.691 1.00 97.62 99 GLY A N 1
ATOM 741 C CA . GLY A 1 99 ? -3.505 -3.418 10.639 1.00 97.62 99 GLY A CA 1
ATOM 742 C C . GLY A 1 99 ? -2.874 -4.654 11.286 1.00 97.62 99 GLY A C 1
ATOM 743 O O . GLY A 1 99 ? -1.667 -4.652 11.510 1.00 97.62 99 GLY A O 1
ATOM 744 N N . ILE A 1 100 ? -3.653 -5.703 11.580 1.00 97.44 100 ILE A N 1
ATOM 745 C CA . ILE A 1 100 ? -3.156 -6.971 12.137 1.00 97.44 100 ILE A CA 1
ATOM 746 C C . ILE A 1 100 ? -3.443 -8.092 11.134 1.00 97.44 100 ILE A C 1
ATOM 748 O O . ILE A 1 100 ? -4.599 -8.391 10.847 1.00 97.44 100 ILE A O 1
ATOM 752 N N . ALA A 1 101 ? -2.390 -8.720 10.611 1.00 95.81 101 ALA A N 1
ATOM 753 C CA . ALA A 1 101 ? -2.473 -9.777 9.604 1.00 95.81 101 ALA A CA 1
ATOM 754 C C . ALA A 1 101 ? -1.615 -10.990 9.994 1.00 95.81 101 ALA A C 1
ATOM 756 O O . ALA A 1 101 ? -0.674 -10.869 10.779 1.00 95.81 101 ALA A O 1
ATOM 757 N N . THR A 1 102 ? -1.926 -12.153 9.423 1.00 95.44 102 THR A N 1
ATOM 758 C CA . THR A 1 102 ? -1.119 -13.378 9.521 1.00 95.44 102 THR A CA 1
ATOM 759 C C . THR A 1 102 ? -0.337 -13.597 8.229 1.00 95.44 102 THR A C 1
ATOM 761 O O . THR A 1 102 ? -0.797 -13.209 7.157 1.00 95.44 102 THR A O 1
ATOM 764 N N . ILE A 1 103 ? 0.821 -14.249 8.314 1.00 93.44 103 ILE A N 1
ATOM 765 C CA . ILE A 1 103 ? 1.526 -14.765 7.133 1.00 93.44 103 ILE A CA 1
ATOM 766 C C . ILE A 1 103 ? 0.848 -16.079 6.713 1.00 93.44 103 ILE A C 1
ATOM 768 O O . ILE A 1 103 ? 0.463 -16.859 7.587 1.00 93.44 103 ILE A O 1
ATOM 772 N N . GLN A 1 104 ? 0.664 -16.284 5.406 1.00 77.00 104 GLN A N 1
ATOM 773 C CA . GLN A 1 104 ? 0.153 -17.526 4.813 1.00 77.00 104 GLN A CA 1
ATOM 774 C C . GLN A 1 104 ? 1.295 -18.382 4.273 1.00 77.00 104 GLN A C 1
ATOM 776 O O . GLN A 1 104 ? 2.297 -17.787 3.812 1.00 77.00 104 GLN A O 1
#

pLDDT: mean 80.98, std 16.96, range [44.22, 98.62]

Organism: Zymoseptoria tritici (strain ST99CH_3D7) (NCBI:txid1276538)

Radius of gyration: 26.38 Å; chains: 1; bounding box: 46×83×38 Å

InterPro domains:
  IPR000028 Chloroperoxidase [PF01328] (69-103)
  IPR036851 Chloroperoxidase-like superfamily [G3DSA:1.10.489.10] (55-104)
  IPR036851 Chloroperoxidase-like superfamily [SSF47571] (61-100)

Secondary structure (DSSP, 8-state):
------------GGGS-HHHHHHHHS------PPPP--SS---TTGGG-SPPPP-TTTT----STTSS-------TT----S-HHHHHHHHTTSS-TTS-----